Protein AF-A0A967L6Z3-F1 (afdb_monomer)

Structure (mmCIF, N/CA/C/O backbone):
data_AF-A0A967L6Z3-F1
#
_entry.id   AF-A0A967L6Z3-F1
#
loop_
_atom_site.group_PDB
_atom_site.id
_atom_site.type_symbol
_atom_site.label_atom_id
_atom_site.label_alt_id
_atom_site.label_comp_id
_atom_site.label_asym_id
_atom_site.label_entity_id
_atom_site.label_seq_id
_atom_site.pdbx_PDB_ins_code
_atom_site.Cartn_x
_atom_site.Cartn_y
_atom_site.Cartn_z
_atom_site.occupancy
_atom_site.B_iso_or_equiv
_atom_site.auth_seq_id
_atom_site.auth_comp_id
_atom_site.auth_asym_id
_atom_site.auth_atom_id
_atom_site.pdbx_PDB_model_num
ATOM 1 N N . MET A 1 1 ? 49.535 0.009 86.361 1.00 44.50 1 MET A N 1
ATOM 2 C CA . MET A 1 1 ? 49.850 0.412 84.975 1.00 44.50 1 MET A CA 1
ATOM 3 C C . MET A 1 1 ? 48.585 0.212 84.160 1.00 44.50 1 MET A C 1
ATOM 5 O O . MET A 1 1 ? 48.048 -0.885 84.146 1.00 44.50 1 MET A O 1
ATOM 9 N N . ASN A 1 2 ? 48.036 1.312 83.658 1.00 38.72 2 ASN A N 1
ATOM 10 C CA . ASN A 1 2 ? 46.743 1.415 82.990 1.00 38.72 2 ASN A CA 1
ATOM 11 C C . ASN A 1 2 ? 46.981 1.315 81.472 1.00 38.72 2 ASN A C 1
ATOM 13 O O . ASN A 1 2 ? 47.811 2.060 80.958 1.00 38.72 2 ASN A O 1
ATOM 17 N N . LEU A 1 3 ? 46.288 0.406 80.783 1.00 40.62 3 LEU A N 1
ATOM 18 C CA . LEU A 1 3 ? 46.236 0.313 79.317 1.00 40.62 3 LEU A CA 1
ATOM 19 C C . LEU A 1 3 ? 44.765 0.317 78.876 1.00 40.62 3 LEU A C 1
ATOM 21 O O . LEU A 1 3 ? 44.242 -0.642 78.316 1.00 40.62 3 LEU A O 1
ATOM 25 N N . ASN A 1 4 ? 44.082 1.427 79.151 1.00 45.53 4 ASN A N 1
ATOM 26 C CA . ASN A 1 4 ? 43.019 1.896 78.272 1.00 45.53 4 ASN A CA 1
ATOM 27 C C . ASN A 1 4 ? 43.641 2.242 76.915 1.00 45.53 4 ASN A C 1
ATOM 29 O O . ASN A 1 4 ? 44.537 3.080 76.885 1.00 45.53 4 ASN A O 1
ATOM 33 N N . ALA A 1 5 ? 43.139 1.648 75.831 1.00 53.19 5 ALA A N 1
ATOM 34 C CA . ALA A 1 5 ? 42.815 2.326 74.568 1.00 53.19 5 ALA A CA 1
ATOM 35 C C . ALA A 1 5 ? 42.825 1.326 73.406 1.00 53.19 5 ALA A C 1
ATOM 37 O O . ALA A 1 5 ? 43.834 1.150 72.733 1.00 53.19 5 ALA A O 1
ATOM 38 N N . MET A 1 6 ? 41.668 0.734 73.106 1.00 41.06 6 MET A N 1
ATOM 39 C CA . MET A 1 6 ? 41.329 0.464 71.711 1.00 41.06 6 MET A CA 1
ATOM 40 C C . MET A 1 6 ? 39.895 0.925 71.436 1.00 41.06 6 MET A C 1
ATOM 42 O O . MET A 1 6 ? 39.014 0.731 72.281 1.00 41.06 6 MET A O 1
ATOM 46 N N . PRO A 1 7 ? 39.659 1.599 70.299 1.00 44.25 7 PRO A N 1
ATOM 47 C CA . PRO A 1 7 ? 38.389 2.241 70.012 1.00 44.25 7 PRO A CA 1
ATOM 48 C C . PRO A 1 7 ? 37.303 1.196 69.746 1.00 44.25 7 PRO A C 1
ATOM 50 O O . PRO A 1 7 ? 37.467 0.276 68.946 1.00 44.25 7 PRO A O 1
ATOM 53 N N . ARG A 1 8 ? 36.160 1.357 70.418 1.00 53.19 8 ARG A N 1
ATOM 54 C CA . ARG A 1 8 ? 34.930 0.633 70.092 1.00 53.19 8 ARG A CA 1
ATOM 55 C C . ARG A 1 8 ? 34.404 1.184 68.769 1.00 53.19 8 ARG A C 1
ATOM 57 O O . ARG A 1 8 ? 33.919 2.311 68.727 1.00 53.19 8 ARG A O 1
ATOM 64 N N . PHE A 1 9 ? 34.498 0.395 67.703 1.00 43.84 9 PHE A N 1
ATOM 65 C CA . PHE A 1 9 ? 33.806 0.692 66.451 1.00 43.84 9 PHE A CA 1
ATOM 66 C C . PHE A 1 9 ? 32.289 0.771 66.705 1.00 43.84 9 PHE A C 1
ATOM 68 O O . PHE A 1 9 ? 31.740 -0.122 67.363 1.00 43.84 9 PHE A O 1
ATOM 75 N N . PRO A 1 10 ? 31.584 1.802 66.209 1.00 50.22 10 PRO A N 1
ATOM 76 C CA . PRO A 1 10 ? 30.133 1.816 66.268 1.00 50.22 10 PRO A CA 1
ATOM 77 C C . PRO A 1 10 ? 29.573 0.712 65.362 1.00 50.22 10 PRO A C 1
ATOM 79 O O . PRO A 1 10 ? 29.966 0.561 64.206 1.00 50.22 10 PRO A O 1
ATOM 82 N N . ARG A 1 11 ? 28.640 -0.074 65.908 1.00 46.94 11 ARG A N 1
ATOM 83 C CA . ARG A 1 11 ? 27.835 -1.033 65.146 1.00 46.94 11 ARG A CA 1
ATOM 84 C C . ARG A 1 11 ? 26.925 -0.257 64.196 1.00 46.94 11 ARG A C 1
ATOM 86 O O . ARG A 1 11 ? 26.053 0.473 64.659 1.00 46.94 11 ARG A O 1
ATOM 93 N N . ILE A 1 12 ? 27.095 -0.446 62.891 1.00 47.31 12 ILE A N 1
ATOM 94 C CA . ILE A 1 12 ? 26.096 -0.039 61.899 1.00 47.31 12 ILE A CA 1
ATOM 95 C C . ILE A 1 12 ? 24.966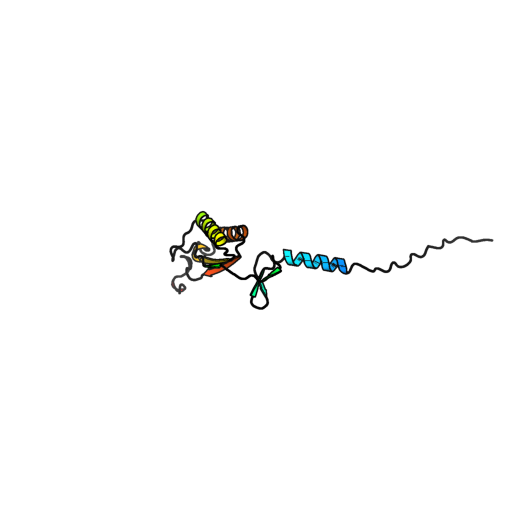 -1.081 61.961 1.00 47.31 12 ILE A C 1
ATOM 97 O O . ILE A 1 12 ? 25.246 -2.269 61.773 1.00 47.31 12 ILE A O 1
ATOM 101 N N . PRO A 1 13 ? 23.709 -0.711 62.262 1.00 42.12 13 PRO A N 1
ATOM 102 C CA . PRO A 1 13 ? 22.603 -1.648 62.145 1.00 42.12 13 PRO A CA 1
ATOM 103 C C . PRO A 1 13 ? 22.410 -2.000 60.667 1.00 42.12 13 PRO A C 1
ATOM 105 O O . PRO A 1 13 ? 22.416 -1.119 59.809 1.00 42.12 13 PRO A O 1
ATOM 108 N N . ALA A 1 14 ? 22.237 -3.290 60.375 1.00 48.38 14 ALA A N 1
ATOM 109 C CA . ALA A 1 14 ? 21.857 -3.761 59.053 1.00 48.38 14 ALA A CA 1
ATOM 110 C C . ALA A 1 14 ? 20.563 -3.051 58.630 1.00 48.38 14 ALA A C 1
ATOM 112 O O . ALA A 1 14 ? 19.487 -3.321 59.172 1.00 48.38 14 ALA A O 1
ATOM 113 N N . ALA A 1 15 ? 20.677 -2.112 57.691 1.00 44.19 15 ALA A N 1
ATOM 114 C CA . ALA A 1 15 ? 19.528 -1.540 57.022 1.00 44.19 15 ALA A CA 1
ATOM 115 C C . ALA A 1 15 ? 18.821 -2.692 56.304 1.00 44.19 15 ALA A C 1
ATOM 117 O O . ALA A 1 15 ? 19.358 -3.295 55.375 1.00 44.19 15 ALA A O 1
ATOM 118 N N . LYS A 1 16 ? 17.632 -3.043 56.797 1.00 45.66 16 LYS A N 1
ATOM 119 C CA . LYS A 1 16 ? 16.703 -3.942 56.122 1.00 45.66 16 LYS A CA 1
ATOM 120 C C . LYS A 1 16 ? 16.405 -3.323 54.759 1.00 45.66 16 LYS A C 1
ATOM 122 O O . LYS A 1 16 ? 15.654 -2.356 54.678 1.00 45.66 16 LYS A O 1
ATOM 127 N N . GLY A 1 17 ? 17.034 -3.855 53.715 1.00 42.81 17 GLY A N 1
ATOM 128 C CA . GLY A 1 17 ? 16.707 -3.538 52.335 1.00 42.81 17 GLY A CA 1
ATOM 129 C C . GLY A 1 17 ? 15.292 -4.017 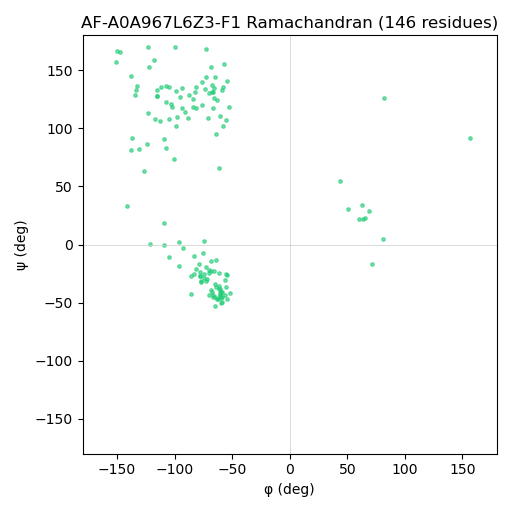52.052 1.00 42.81 17 GLY A C 1
ATOM 130 O O . GLY A 1 17 ? 15.071 -5.190 51.770 1.00 42.81 17 GLY A O 1
ATOM 131 N N . LEU A 1 18 ? 14.329 -3.112 52.177 1.00 52.97 18 LEU A N 1
ATOM 132 C CA . LEU A 1 18 ? 13.015 -3.260 51.583 1.00 52.97 18 LEU A CA 1
ATOM 133 C C . LEU A 1 18 ? 12.871 -2.146 50.547 1.00 52.97 18 LEU A C 1
ATOM 135 O O . LEU A 1 18 ? 13.044 -0.977 50.880 1.00 52.97 18 LEU A O 1
ATOM 139 N N . LEU A 1 19 ? 12.501 -2.565 49.334 1.00 51.28 19 LEU A N 1
ATOM 140 C CA . LEU A 1 19 ? 12.260 -1.798 48.104 1.00 51.28 19 LEU A CA 1
ATOM 141 C C . LEU A 1 19 ? 13.520 -1.440 47.288 1.00 51.28 19 LEU A C 1
ATOM 143 O O . LEU A 1 19 ? 14.465 -0.875 47.829 1.00 51.28 19 LEU A O 1
ATOM 147 N N . PRO A 1 20 ? 13.532 -1.786 45.978 1.00 47.16 20 PRO A N 1
ATOM 148 C CA . PRO A 1 20 ? 12.414 -1.496 45.081 1.00 47.16 20 PRO A CA 1
ATOM 149 C C . PRO A 1 20 ? 12.049 -2.659 44.137 1.00 47.16 20 PRO A C 1
ATOM 151 O O . PRO A 1 20 ? 12.521 -2.723 43.009 1.00 47.16 20 PRO A O 1
ATOM 154 N N . LEU A 1 21 ? 11.122 -3.540 44.533 1.00 49.84 21 LEU A N 1
ATOM 155 C CA . LEU A 1 21 ? 10.491 -4.445 43.553 1.00 49.84 21 LEU A CA 1
ATOM 156 C C . LEU A 1 21 ? 9.495 -3.696 42.639 1.00 49.84 21 LEU A C 1
ATOM 158 O O . LEU A 1 21 ? 9.176 -4.157 41.549 1.00 49.84 21 LEU A O 1
ATOM 162 N N . ALA A 1 22 ? 9.035 -2.511 43.060 1.00 50.03 22 ALA A N 1
ATOM 163 C CA . ALA A 1 22 ? 8.097 -1.685 42.301 1.00 50.03 22 ALA A CA 1
ATOM 164 C C . ALA A 1 22 ? 8.751 -0.907 41.139 1.00 50.03 22 ALA A C 1
ATOM 166 O O . ALA A 1 22 ? 8.068 -0.578 40.174 1.00 50.03 22 ALA A O 1
ATOM 167 N N . ALA A 1 23 ? 10.063 -0.638 41.189 1.00 49.22 23 ALA A N 1
ATOM 168 C CA . ALA A 1 23 ? 10.745 0.104 40.122 1.00 49.22 23 ALA A CA 1
ATOM 169 C C . ALA A 1 23 ? 11.021 -0.765 38.880 1.00 49.22 23 ALA A C 1
ATOM 171 O O . ALA A 1 23 ? 10.971 -0.266 37.759 1.00 49.22 23 ALA A O 1
ATOM 172 N N . CYS A 1 24 ? 11.245 -2.073 39.055 1.00 47.97 24 CYS A N 1
ATOM 173 C CA . CYS A 1 24 ? 11.484 -2.988 37.934 1.00 47.97 24 CYS A CA 1
ATOM 174 C C . CYS A 1 24 ? 10.213 -3.274 37.116 1.00 47.97 24 CYS A C 1
ATOM 176 O O . CYS A 1 24 ? 10.296 -3.435 35.902 1.00 47.97 24 CYS A O 1
ATOM 178 N N . ALA A 1 25 ? 9.033 -3.278 37.746 1.00 51.00 25 ALA A N 1
ATOM 179 C CA . ALA A 1 25 ? 7.767 -3.481 37.038 1.00 51.00 25 ALA A CA 1
ATOM 180 C C . ALA A 1 25 ? 7.360 -2.267 36.178 1.00 51.00 25 ALA A C 1
ATOM 182 O O . ALA A 1 25 ? 6.741 -2.438 35.132 1.00 51.00 25 ALA A O 1
ATOM 183 N N . ALA A 1 26 ? 7.743 -1.049 36.579 1.00 50.25 26 ALA A N 1
ATOM 184 C CA . ALA A 1 26 ? 7.431 0.168 35.829 1.00 50.25 26 ALA A CA 1
ATOM 185 C C . ALA A 1 26 ? 8.281 0.328 34.553 1.00 50.25 26 ALA A C 1
ATOM 187 O O . ALA A 1 26 ? 7.800 0.886 33.571 1.00 50.25 26 ALA A O 1
ATOM 188 N N . PHE A 1 27 ? 9.510 -0.203 34.528 1.00 47.97 27 PHE A N 1
ATOM 189 C CA . PHE A 1 27 ? 10.353 -0.187 33.325 1.00 47.97 27 PHE A CA 1
ATOM 190 C C . PHE A 1 27 ? 9.944 -1.240 32.286 1.00 47.97 27 PHE A C 1
ATOM 192 O O . PHE A 1 27 ? 10.017 -0.971 31.093 1.00 47.97 27 PHE A O 1
ATOM 199 N N . ALA A 1 28 ? 9.434 -2.400 32.713 1.00 48.84 28 ALA A N 1
ATOM 200 C CA . ALA A 1 28 ? 8.972 -3.441 31.790 1.00 48.84 28 ALA A CA 1
ATOM 201 C C . ALA A 1 28 ? 7.679 -3.064 31.034 1.00 48.84 28 ALA A C 1
ATOM 203 O O . ALA A 1 28 ? 7.409 -3.606 29.965 1.00 48.84 28 ALA A O 1
ATOM 204 N N . ALA A 1 29 ? 6.883 -2.130 31.566 1.00 48.41 29 ALA A N 1
ATOM 205 C CA . ALA A 1 29 ? 5.652 -1.665 30.923 1.00 48.41 29 ALA A CA 1
ATOM 206 C C . ALA A 1 29 ? 5.891 -0.604 29.830 1.00 48.41 29 ALA A C 1
ATOM 208 O O . ALA A 1 29 ? 5.039 -0.425 28.963 1.00 48.41 29 ALA A O 1
ATOM 209 N N . LEU A 1 30 ? 7.037 0.086 29.848 1.00 48.91 30 LEU A N 1
ATOM 210 C CA . LEU A 1 30 ? 7.377 1.112 28.853 1.00 48.91 30 LEU A CA 1
ATOM 211 C C . LEU A 1 30 ? 7.980 0.517 27.571 1.00 48.91 30 LEU A C 1
ATOM 213 O O . LEU A 1 30 ? 7.834 1.106 26.504 1.00 48.91 30 LEU A O 1
ATOM 217 N N . ASP A 1 31 ? 8.591 -0.668 27.653 1.00 45.22 31 ASP A N 1
ATOM 218 C CA . ASP A 1 31 ? 9.257 -1.309 26.509 1.00 45.22 31 ASP A CA 1
ATOM 219 C C . ASP A 1 31 ? 8.277 -1.974 25.528 1.00 45.22 31 ASP A C 1
ATOM 221 O O . ASP A 1 31 ? 8.536 -2.073 24.330 1.00 45.22 31 ASP A O 1
ATOM 225 N N . GLN A 1 32 ? 7.105 -2.399 26.006 1.00 47.69 32 GLN A N 1
ATOM 226 C CA . GLN A 1 32 ? 6.150 -3.124 25.164 1.00 47.69 32 GLN A CA 1
ATOM 227 C C . GLN A 1 32 ? 5.417 -2.204 24.171 1.00 47.69 32 GLN A C 1
ATOM 229 O O . GLN A 1 32 ? 5.023 -2.654 23.099 1.00 47.69 32 GLN A O 1
ATOM 234 N N . ALA A 1 33 ? 5.291 -0.911 24.490 1.00 46.75 33 ALA A N 1
ATOM 235 C CA . ALA A 1 33 ? 4.729 0.093 23.585 1.00 46.75 33 ALA A CA 1
ATOM 236 C C . ALA A 1 33 ? 5.728 0.541 22.501 1.00 46.75 33 ALA A C 1
ATOM 238 O O . ALA A 1 33 ? 5.315 0.934 21.414 1.00 46.75 33 ALA A O 1
ATOM 239 N N . ALA A 1 34 ? 7.034 0.464 22.782 1.00 45.78 34 ALA A N 1
ATOM 240 C CA . ALA A 1 34 ? 8.090 0.848 21.846 1.00 45.78 34 ALA A CA 1
ATOM 241 C C . ALA A 1 34 ? 8.485 -0.289 20.885 1.00 45.78 34 ALA A C 1
ATOM 243 O O . ALA A 1 34 ? 8.921 -0.024 19.767 1.00 45.78 34 ALA A O 1
ATOM 244 N N . ALA A 1 35 ? 8.306 -1.550 21.292 1.00 44.19 35 ALA A N 1
ATOM 245 C CA . ALA A 1 35 ? 8.677 -2.718 20.488 1.00 44.19 35 ALA A CA 1
ATOM 246 C C . ALA A 1 35 ? 7.628 -3.133 19.440 1.00 44.19 35 ALA A C 1
ATOM 248 O O . ALA A 1 35 ? 7.909 -3.967 18.579 1.00 44.19 35 ALA A O 1
ATOM 249 N N . ALA A 1 36 ? 6.425 -2.563 19.480 1.00 51.59 36 ALA A N 1
ATOM 250 C CA . ALA A 1 36 ? 5.351 -2.931 18.575 1.00 51.59 36 ALA A CA 1
ATOM 251 C C . ALA A 1 36 ? 5.239 -1.901 17.443 1.00 51.59 36 ALA A C 1
ATOM 253 O O . ALA A 1 36 ? 4.366 -1.036 17.453 1.00 51.59 36 ALA A O 1
ATOM 254 N N . GLY A 1 37 ? 6.200 -1.949 16.514 1.00 59.09 37 GLY A N 1
ATOM 255 C CA . GLY A 1 37 ? 6.438 -0.968 15.446 1.00 59.09 37 GLY A CA 1
ATOM 256 C C . GLY A 1 37 ? 5.293 -0.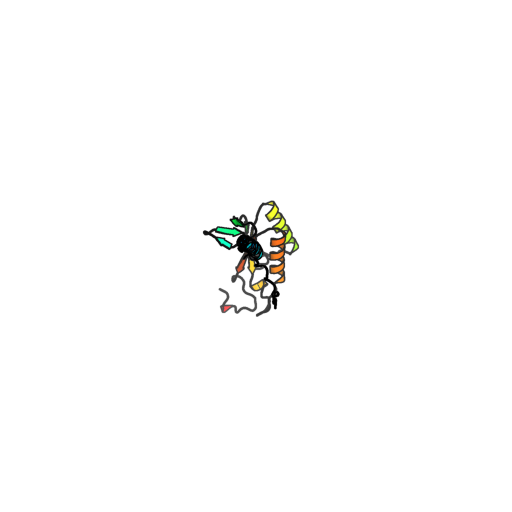792 14.441 1.00 59.09 37 GLY A C 1
ATOM 257 O O . GLY A 1 37 ? 5.426 -1.147 13.276 1.00 59.09 37 GLY A O 1
ATOM 258 N N . GLY A 1 38 ? 4.149 -0.271 14.884 1.00 76.19 38 GLY A N 1
ATOM 259 C C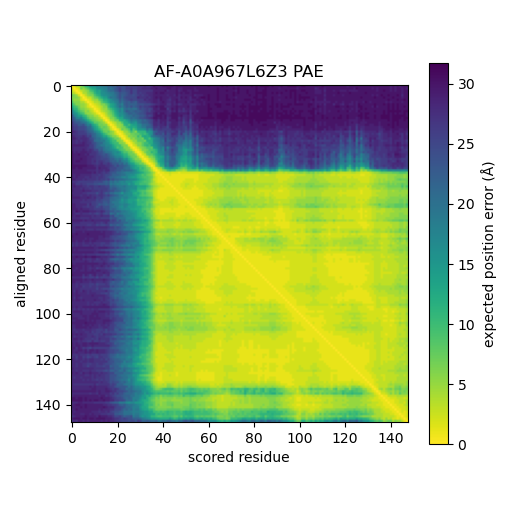A . GLY A 1 38 ? 3.005 0.125 14.059 1.00 76.19 38 GLY A CA 1
ATOM 260 C C . GLY A 1 38 ? 2.188 -1.019 13.442 1.00 76.19 38 GLY A C 1
ATOM 261 O O . GLY A 1 38 ? 1.040 -0.788 13.044 1.00 76.19 38 GLY A O 1
ATOM 262 N N . ALA A 1 39 ? 2.732 -2.236 13.387 1.00 90.94 39 ALA A N 1
ATOM 263 C CA . ALA A 1 39 ? 2.078 -3.409 12.819 1.00 90.94 39 ALA A CA 1
ATOM 264 C C . ALA A 1 39 ? 0.946 -3.945 13.711 1.00 90.94 39 ALA A C 1
ATOM 266 O O . ALA A 1 39 ? 1.029 -3.933 14.939 1.00 90.94 39 ALA A O 1
ATOM 267 N N . LEU A 1 40 ? -0.116 -4.437 13.070 1.00 93.88 40 LEU A N 1
ATOM 268 C CA . LEU A 1 40 ? -1.198 -5.139 13.754 1.00 93.88 40 LEU A CA 1
ATOM 269 C C . LEU A 1 40 ? -0.752 -6.557 14.118 1.00 93.88 40 LEU A C 1
ATOM 271 O O . LEU A 1 40 ? -0.139 -7.256 13.313 1.00 93.88 40 LEU A O 1
ATOM 275 N N . GLU A 1 41 ? -1.130 -6.997 15.308 1.00 94.62 41 GLU A N 1
ATOM 276 C CA . GLU A 1 41 ? -0.974 -8.375 15.767 1.00 94.62 41 GLU A CA 1
ATOM 277 C C . GLU A 1 41 ? -2.295 -9.141 15.621 1.00 94.62 41 GLU A C 1
ATOM 279 O O . GLU A 1 41 ? -3.352 -8.545 15.404 1.00 94.62 41 GLU A O 1
ATOM 284 N N . ILE A 1 42 ? -2.256 -10.463 15.800 1.00 95.38 42 ILE A N 1
ATOM 285 C CA . ILE A 1 42 ? -3.458 -11.279 16.003 1.00 95.38 42 ILE A CA 1
ATOM 286 C C . ILE A 1 42 ? -3.515 -11.719 17.467 1.00 95.38 42 ILE A C 1
ATOM 288 O O . ILE A 1 42 ? -2.598 -12.383 17.948 1.00 95.38 42 ILE A O 1
ATOM 292 N N . ARG A 1 43 ? -4.604 -11.382 18.166 1.00 95.12 43 ARG A N 1
ATOM 293 C CA . ARG A 1 43 ? -4.902 -11.834 19.535 1.00 95.12 43 ARG A CA 1
ATOM 294 C C . ARG A 1 43 ? -6.349 -12.298 19.611 1.00 95.12 43 ARG A C 1
ATOM 296 O O . ARG A 1 43 ? -7.231 -11.636 19.076 1.00 95.12 43 ARG A O 1
ATOM 303 N N . ASP A 1 44 ? -6.578 -13.464 20.209 1.00 95.81 44 ASP A N 1
ATOM 304 C CA . ASP A 1 44 ? -7.908 -14.082 20.340 1.00 95.81 44 ASP A CA 1
ATOM 305 C C . ASP A 1 44 ? -8.702 -14.171 19.018 1.00 95.81 44 ASP A C 1
ATOM 307 O O . ASP A 1 44 ? -9.929 -14.111 18.998 1.00 95.81 44 ASP A O 1
ATOM 311 N N . GLY A 1 45 ? -7.995 -14.309 17.891 1.00 95.56 45 GLY A N 1
ATOM 312 C CA . GLY A 1 45 ? -8.589 -14.374 16.551 1.00 95.56 45 GLY A CA 1
ATOM 313 C C . GLY A 1 45 ? -8.951 -13.022 15.923 1.00 95.56 45 GLY A C 1
ATOM 314 O O . GLY A 1 45 ? -9.501 -13.002 14.825 1.00 95.56 45 GLY A O 1
ATOM 315 N N . TYR A 1 46 ? -8.621 -11.903 16.569 1.00 96.75 46 TYR A N 1
ATOM 316 C CA . TYR A 1 46 ? -8.880 -10.549 16.077 1.00 96.75 46 TYR A CA 1
ATOM 317 C C . TYR A 1 46 ? -7.584 -9.773 15.862 1.00 96.75 46 TYR A C 1
ATOM 319 O O . TYR A 1 46 ? -6.554 -10.073 16.466 1.00 96.75 46 TYR A O 1
ATOM 327 N N . PHE A 1 47 ? -7.646 -8.731 15.031 1.00 97.00 47 PHE A N 1
ATOM 328 C CA . PHE A 1 47 ? -6.545 -7.782 14.932 1.00 97.00 47 PHE A CA 1
ATOM 329 C C . PHE A 1 47 ? -6.420 -6.986 16.228 1.00 97.00 47 PHE A C 1
ATOM 331 O O . PHE A 1 47 ? -7.397 -6.430 16.729 1.00 97.00 47 PHE A O 1
ATOM 338 N N . TRP A 1 48 ? -5.205 -6.899 16.742 1.00 96.06 48 TRP A N 1
ATOM 339 C CA . TRP A 1 48 ? -4.839 -6.108 17.903 1.00 96.06 48 TRP A CA 1
ATOM 340 C C . TRP A 1 48 ? -3.873 -5.013 17.468 1.00 96.06 48 TRP A C 1
ATOM 342 O O . TRP A 1 48 ? -2.876 -5.303 16.809 1.00 96.06 48 TRP A O 1
ATOM 352 N N . ASP A 1 49 ? -4.166 -3.761 17.818 1.00 94.06 49 ASP A N 1
ATOM 353 C CA . ASP A 1 49 ? -3.255 -2.646 17.590 1.00 94.06 49 ASP A CA 1
ATOM 354 C C . ASP A 1 49 ? -2.496 -2.329 18.886 1.00 94.06 49 ASP A C 1
ATOM 356 O O . ASP A 1 49 ? -3.042 -1.672 19.785 1.00 94.06 49 ASP A O 1
ATOM 360 N N . PRO A 1 50 ? -1.230 -2.760 18.990 1.00 91.31 50 PRO A N 1
ATOM 361 C CA . PRO A 1 50 ? -0.435 -2.562 20.191 1.00 91.31 50 PRO A CA 1
ATOM 362 C C . PRO A 1 50 ? -0.134 -1.083 20.465 1.00 91.31 50 PRO A C 1
ATOM 364 O O . PRO A 1 50 ? 0.052 -0.725 21.625 1.00 91.31 50 PRO A O 1
ATOM 367 N N . SER A 1 51 ? -0.186 -0.208 19.452 1.00 87.25 51 SER A N 1
ATOM 368 C CA . SER A 1 51 ? -0.007 1.238 19.647 1.00 87.25 51 SER A CA 1
ATOM 369 C C . SER A 1 51 ? -1.181 1.896 20.381 1.00 87.25 51 SER A C 1
ATOM 371 O O . SER A 1 51 ? -1.010 2.924 21.034 1.00 87.25 51 SER A O 1
ATOM 373 N N . THR A 1 52 ? -2.373 1.293 20.312 1.00 89.81 52 THR A N 1
ATOM 374 C CA . THR A 1 52 ? -3.573 1.776 21.019 1.00 89.81 52 THR A CA 1
ATOM 375 C C . THR A 1 52 ? -3.922 0.938 22.246 1.00 89.81 52 THR A C 1
ATOM 377 O O . THR A 1 52 ? -4.778 1.335 23.035 1.00 89.81 52 THR A O 1
ATOM 380 N N . GLY A 1 53 ? -3.277 -0.222 22.411 1.00 91.69 53 GLY A N 1
ATOM 381 C CA . GLY A 1 53 ? -3.603 -1.181 23.462 1.00 91.69 53 GLY A CA 1
ATOM 382 C C . GLY A 1 53 ? -5.023 -1.740 23.333 1.00 91.69 53 GLY A C 1
ATOM 383 O O . GLY A 1 53 ? -5.674 -1.975 24.352 1.00 91.69 53 GLY A O 1
ATOM 384 N N . GLY A 1 54 ? -5.522 -1.915 22.104 1.00 93.81 54 GLY A N 1
ATOM 385 C CA . GLY A 1 54 ? -6.902 -2.321 21.846 1.00 93.81 54 GLY A CA 1
ATOM 386 C C . GLY A 1 54 ? -7.088 -3.123 20.560 1.00 93.81 54 GLY A C 1
ATOM 387 O O . GLY A 1 54 ? -6.217 -3.179 19.693 1.00 93.81 54 GLY A O 1
ATOM 388 N N . TYR A 1 55 ? -8.261 -3.745 20.426 1.00 96.69 55 TYR A N 1
ATOM 389 C CA . TYR A 1 55 ? -8.648 -4.429 19.195 1.00 96.69 55 TYR A CA 1
ATOM 390 C C . TYR A 1 55 ? -8.859 -3.437 18.050 1.00 96.69 55 TYR A C 1
ATOM 392 O O . TYR A 1 55 ? -9.506 -2.400 18.206 1.00 96.69 55 TYR A O 1
ATOM 400 N N . PHE A 1 56 ? -8.360 -3.799 16.874 1.00 96.81 56 PHE A N 1
ATOM 401 C CA . PHE A 1 56 ? -8.531 -3.051 15.643 1.00 96.81 56 PHE A CA 1
ATOM 402 C C . PHE A 1 56 ? -9.603 -3.706 14.774 1.00 96.81 56 PHE A C 1
ATOM 404 O O . PHE A 1 56 ? -9.455 -4.835 14.317 1.00 96.81 56 PHE A O 1
ATOM 411 N N . LEU A 1 57 ? -10.686 -2.980 14.499 1.00 97.00 57 LEU A N 1
ATOM 412 C CA . LEU A 1 57 ? -11.691 -3.415 13.532 1.00 97.00 57 LEU A CA 1
ATOM 413 C C . LEU A 1 57 ? -11.424 -2.732 12.180 1.00 97.00 57 LEU A C 1
ATOM 415 O O . LEU A 1 57 ? -11.641 -1.515 12.077 1.00 97.00 57 LEU A O 1
ATOM 419 N N . PRO A 1 58 ? -10.968 -3.461 11.143 1.00 96.56 58 PRO A N 1
ATOM 420 C CA . PRO A 1 58 ? -10.742 -2.872 9.832 1.00 96.56 58 PRO A CA 1
ATOM 421 C C . PRO A 1 58 ? -12.064 -2.420 9.209 1.00 96.56 58 PRO A C 1
ATOM 423 O O . PRO A 1 58 ? -13.018 -3.179 9.060 1.00 96.56 58 PRO A O 1
ATOM 426 N N . ARG A 1 59 ? -12.095 -1.152 8.819 1.00 97.25 59 ARG A N 1
ATOM 427 C CA . ARG A 1 59 ? -13.114 -0.508 7.993 1.00 97.25 59 ARG A CA 1
ATOM 428 C C . ARG A 1 59 ? -12.355 0.081 6.822 1.00 97.25 59 ARG A C 1
ATOM 430 O O . ARG A 1 59 ? -11.846 1.199 6.914 1.00 97.25 59 ARG A O 1
ATOM 437 N N . GLY A 1 60 ? -12.154 -0.736 5.799 1.00 96.56 60 GLY A N 1
ATOM 438 C CA . GLY A 1 60 ? -11.154 -0.452 4.784 1.00 96.56 60 GLY A CA 1
ATOM 439 C C . GLY A 1 60 ? -11.687 -0.391 3.369 1.00 96.56 60 GLY A C 1
ATOM 440 O O . GLY A 1 60 ? -12.823 -0.766 3.086 1.00 96.56 60 GLY A O 1
ATOM 441 N N . VAL A 1 61 ? -10.815 0.081 2.485 1.00 97.56 61 VAL A N 1
ATOM 442 C CA . VAL A 1 61 ? -11.021 0.104 1.036 1.00 97.56 61 VAL A CA 1
ATOM 443 C C . VAL A 1 61 ? -10.041 -0.877 0.397 1.00 97.56 61 VAL A C 1
ATOM 445 O O . VAL A 1 61 ? -8.867 -0.914 0.765 1.00 97.56 61 VAL A O 1
ATOM 448 N N . ALA A 1 62 ? -10.512 -1.683 -0.553 1.00 96.00 62 ALA A N 1
ATOM 449 C CA . ALA A 1 62 ? -9.625 -2.417 -1.446 1.00 96.00 62 ALA A CA 1
ATOM 450 C C . ALA A 1 62 ? -9.188 -1.467 -2.562 1.00 96.00 62 ALA A C 1
ATOM 452 O O . ALA A 1 62 ? -10.032 -0.971 -3.307 1.00 96.00 62 ALA A O 1
ATOM 453 N N . TYR A 1 63 ? -7.891 -1.190 -2.647 1.00 95.62 63 TYR A N 1
ATOM 454 C CA . TYR A 1 63 ? -7.350 -0.187 -3.548 1.00 95.62 63 TYR A CA 1
ATOM 455 C C . TYR A 1 63 ? -6.312 -0.813 -4.471 1.00 95.62 63 TYR A C 1
ATOM 457 O O . TYR A 1 63 ? -5.262 -1.278 -4.030 1.00 95.62 63 TYR A O 1
ATOM 465 N N . GLN A 1 64 ? -6.648 -0.862 -5.757 1.00 92.12 64 GLN A N 1
ATOM 466 C CA . GLN A 1 64 ? -5.773 -1.390 -6.791 1.00 92.12 64 GLN A CA 1
ATOM 467 C C . GLN A 1 64 ? -4.991 -0.234 -7.401 1.00 92.12 64 GLN A C 1
ATOM 469 O O . GLN A 1 64 ? -5.568 0.708 -7.950 1.00 92.12 64 GLN A O 1
ATOM 474 N N . LEU A 1 65 ? -3.677 -0.299 -7.239 1.00 93.12 65 LEU A N 1
ATOM 475 C CA . LEU A 1 65 ? -2.748 0.770 -7.557 1.00 93.12 65 LEU A CA 1
ATOM 476 C C . LEU A 1 65 ? -1.515 0.183 -8.239 1.00 93.12 65 LEU A C 1
ATOM 478 O O . LEU A 1 65 ? -1.137 -0.944 -7.933 1.00 93.12 65 LEU A O 1
ATOM 482 N N . TRP A 1 66 ? -0.943 0.930 -9.186 1.00 93.75 66 TRP A N 1
ATOM 483 C CA . TRP A 1 66 ? 0.247 0.535 -9.962 1.00 93.75 66 TRP A CA 1
ATOM 484 C C . TRP A 1 66 ? 0.194 -0.918 -10.450 1.00 93.75 66 TRP A C 1
ATOM 486 O O . TRP A 1 66 ? 1.076 -1.729 -10.193 1.00 93.75 66 TRP A O 1
ATOM 496 N N . ASN A 1 67 ? -0.891 -1.237 -11.144 1.00 92.12 67 ASN A N 1
ATOM 497 C CA . ASN A 1 67 ? -1.151 -2.524 -11.761 1.00 92.12 67 ASN A CA 1
ATOM 498 C C . ASN A 1 67 ? -1.593 -2.268 -13.216 1.00 92.12 67 ASN A C 1
ATOM 500 O O . ASN A 1 67 ? -2.796 -2.198 -13.499 1.00 92.12 67 ASN A O 1
ATOM 504 N N . PRO A 1 68 ? -0.636 -2.053 -14.146 1.00 87.94 68 PRO A N 1
ATOM 505 C CA . PRO A 1 68 ? -0.946 -1.713 -15.535 1.00 87.94 68 PRO A CA 1
ATOM 506 C C . PRO A 1 68 ? -1.874 -2.709 -16.253 1.00 87.94 68 PRO A C 1
ATOM 508 O O . PRO A 1 68 ? -2.736 -2.242 -16.999 1.00 87.94 68 PRO A O 1
ATOM 511 N N . PRO A 1 69 ? -1.787 -4.037 -16.018 1.00 87.31 69 PRO A N 1
ATOM 512 C CA . PRO A 1 69 ? -2.715 -5.016 -16.594 1.00 87.31 69 PRO A CA 1
ATOM 513 C C . PRO A 1 69 ? -4.202 -4.759 -16.326 1.00 87.31 69 PRO A C 1
ATOM 515 O O . PRO A 1 69 ? -5.041 -5.163 -17.128 1.00 87.31 69 PRO A O 1
ATOM 518 N N . VAL A 1 70 ? -4.541 -4.066 -15.235 1.00 89.31 70 VAL A N 1
ATOM 519 C CA . VAL A 1 70 ? -5.923 -3.654 -14.933 1.00 89.31 70 VAL A CA 1
ATOM 520 C C . VAL A 1 70 ? -6.144 -2.147 -15.076 1.00 89.31 70 VAL A C 1
ATOM 522 O O . VAL A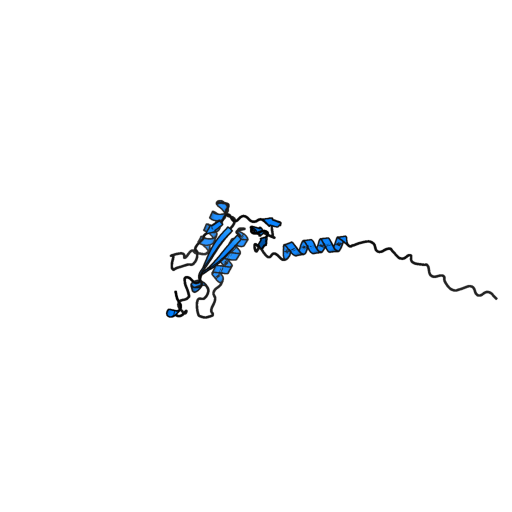 1 70 ? -7.104 -1.601 -14.534 1.00 89.31 70 VAL A O 1
ATOM 525 N N . PHE A 1 71 ? -5.245 -1.464 -15.784 1.00 92.06 71 PHE A N 1
ATOM 526 C CA . PHE A 1 71 ? -5.277 -0.019 -16.015 1.00 92.06 71 PHE A CA 1
ATOM 527 C C . PHE A 1 71 ? -5.142 0.838 -14.743 1.00 92.06 71 PHE A C 1
ATOM 529 O O . PHE A 1 71 ? -5.519 2.009 -14.745 1.00 92.06 71 PHE A O 1
ATOM 536 N N . ALA A 1 72 ? -4.571 0.291 -13.665 1.00 93.31 72 ALA A N 1
ATOM 537 C CA . ALA A 1 72 ? -4.251 1.055 -12.463 1.00 93.31 72 ALA A CA 1
ATOM 538 C C . ALA A 1 72 ? -2.847 1.665 -12.593 1.00 93.31 72 ALA A C 1
ATOM 540 O O . ALA A 1 72 ? -1.844 0.957 -12.556 1.00 93.31 72 ALA A O 1
ATOM 541 N N . ASN A 1 73 ? -2.760 2.981 -12.768 1.00 94.25 73 ASN A N 1
ATOM 542 C CA . ASN A 1 73 ? -1.503 3.699 -13.015 1.00 94.25 73 ASN A CA 1
ATOM 543 C C . ASN A 1 73 ? -1.443 5.053 -12.286 1.00 94.25 73 ASN A C 1
ATOM 545 O O . ASN A 1 73 ? -0.889 6.024 -12.799 1.00 94.25 73 ASN A O 1
ATOM 549 N N . GLN A 1 74 ? -2.057 5.123 -11.107 1.00 96.25 74 GLN A N 1
ATOM 550 C CA . GLN A 1 74 ? -2.217 6.352 -10.338 1.00 96.25 74 GLN A CA 1
ATOM 551 C C . GLN A 1 74 ? -0.869 7.038 -10.086 1.00 96.25 74 GLN A C 1
ATOM 553 O O . GLN A 1 74 ? 0.129 6.383 -9.791 1.00 96.25 74 GLN A O 1
ATOM 558 N N . SER A 1 75 ? -0.834 8.367 -10.164 1.00 97.38 75 SER A N 1
ATOM 559 C CA . SER A 1 75 ? 0.334 9.124 -9.713 1.00 97.38 75 SER A CA 1
ATOM 560 C C . SER A 1 75 ? 0.419 9.135 -8.183 1.00 97.38 75 SER A C 1
ATOM 562 O O . SER A 1 75 ? -0.533 8.779 -7.4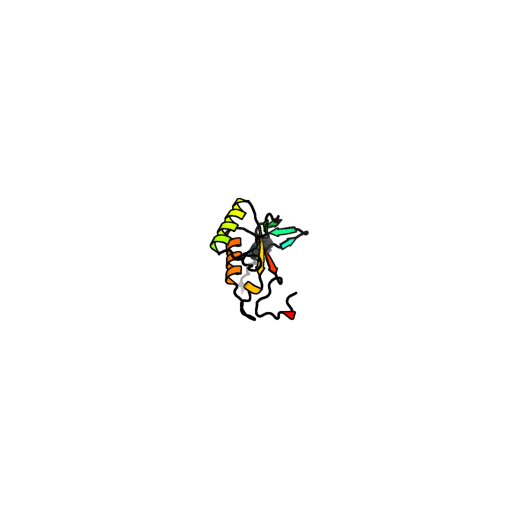82 1.00 97.38 75 SER A O 1
ATOM 564 N N . PHE A 1 76 ? 1.551 9.584 -7.648 1.00 98.19 76 PHE A N 1
ATOM 565 C CA . PHE A 1 76 ? 1.721 9.794 -6.209 1.00 98.19 76 PHE A CA 1
ATOM 566 C C . PHE A 1 76 ? 0.708 10.798 -5.648 1.00 98.19 76 PHE A C 1
ATOM 568 O O . PHE A 1 76 ? 0.086 10.541 -4.615 1.00 98.19 76 PHE A O 1
ATOM 575 N N . GLU A 1 77 ? 0.435 11.886 -6.371 1.00 98.50 77 GLU A N 1
ATOM 576 C CA . GLU A 1 77 ? -0.569 12.876 -5.971 1.00 98.50 77 GLU A CA 1
ATOM 577 C C . GLU A 1 77 ? -1.984 12.286 -5.949 1.00 98.50 77 GLU A C 1
ATOM 579 O O . GLU A 1 77 ? -2.784 12.629 -5.073 1.00 98.50 77 GLU A O 1
ATOM 584 N N . GLN A 1 78 ? -2.292 11.389 -6.892 1.00 98.25 78 GLN A N 1
ATOM 585 C CA . GLN A 1 78 ? -3.580 10.704 -6.943 1.00 98.25 78 GLN A CA 1
ATOM 586 C C . GLN A 1 78 ? -3.750 9.765 -5.741 1.00 98.25 78 GLN A C 1
ATOM 588 O O . GLN A 1 78 ? -4.777 9.827 -5.069 1.00 98.25 78 GLN A O 1
ATOM 593 N N . VAL A 1 79 ? -2.729 8.972 -5.396 1.00 98.31 79 VAL A N 1
ATOM 594 C CA . VAL A 1 79 ? -2.755 8.103 -4.204 1.00 98.31 79 VAL A CA 1
ATOM 595 C C . VAL A 1 79 ? -2.960 8.917 -2.923 1.00 98.31 79 VAL A C 1
ATOM 597 O O . VAL A 1 79 ? -3.817 8.575 -2.107 1.00 98.31 79 VAL A O 1
ATOM 600 N N . GLU A 1 80 ? -2.247 10.033 -2.759 1.00 98.50 80 GLU A N 1
ATOM 601 C CA . GLU A 1 80 ? -2.470 10.938 -1.627 1.00 98.50 80 GLU A CA 1
ATOM 602 C C . GLU A 1 80 ? -3.889 11.513 -1.597 1.00 98.50 80 GLU A C 1
ATOM 604 O O . GLU A 1 80 ? -4.506 11.626 -0.532 1.00 98.50 80 GLU A O 1
ATOM 609 N N . TYR A 1 81 ? -4.413 11.928 -2.753 1.00 98.56 81 TYR A N 1
ATOM 610 C CA . TYR A 1 81 ? -5.773 12.439 -2.856 1.00 98.56 81 TYR A CA 1
ATOM 611 C C . TYR A 1 81 ? -6.803 11.385 -2.443 1.00 98.56 81 TYR A C 1
ATOM 613 O O . TYR A 1 81 ? -7.716 11.709 -1.673 1.00 98.56 81 TYR A O 1
ATOM 621 N N . ASP A 1 82 ? -6.636 10.151 -2.910 1.00 98.31 82 ASP A N 1
ATOM 622 C CA . ASP A 1 82 ? -7.538 9.040 -2.627 1.00 98.31 82 ASP A CA 1
ATOM 623 C 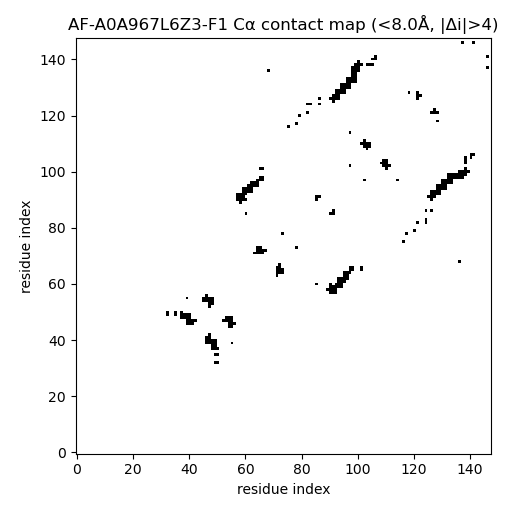C . ASP A 1 82 ? -7.495 8.661 -1.148 1.00 98.31 82 ASP A C 1
ATOM 625 O O . ASP A 1 82 ? -8.547 8.571 -0.514 1.00 98.31 82 ASP A O 1
ATOM 629 N N . PHE A 1 83 ? -6.309 8.588 -0.534 1.00 98.62 83 PHE A N 1
ATOM 630 C CA . PHE A 1 83 ? -6.192 8.340 0.907 1.00 98.62 83 PHE A CA 1
ATOM 631 C C . PHE A 1 83 ? -6.865 9.436 1.738 1.00 98.62 83 PHE A C 1
ATOM 633 O O . PHE A 1 83 ? -7.574 9.134 2.702 1.00 98.62 83 PHE A O 1
ATOM 640 N N . ARG A 1 84 ? -6.759 10.709 1.327 1.00 98.62 84 ARG A N 1
ATOM 641 C CA . ARG A 1 84 ? -7.533 11.791 1.959 1.00 98.62 84 ARG A CA 1
ATOM 642 C C . ARG A 1 84 ? -9.039 11.561 1.837 1.00 98.62 84 ARG A C 1
ATOM 644 O O . ARG A 1 84 ? -9.764 11.858 2.787 1.00 98.62 84 ARG A O 1
ATOM 651 N N . GLN A 1 85 ? -9.536 11.045 0.709 1.00 98.62 85 GLN A N 1
ATOM 652 C CA . GLN A 1 85 ? -10.958 10.701 0.596 1.00 98.62 85 GLN A CA 1
ATOM 653 C C . GLN A 1 85 ? -11.322 9.507 1.483 1.00 98.62 85 GLN A C 1
ATOM 655 O O . GLN A 1 85 ? -12.362 9.540 2.137 1.00 98.62 85 GLN A O 1
ATOM 660 N N . PHE A 1 86 ? -10.462 8.493 1.580 1.00 98.50 86 PHE A N 1
ATOM 661 C CA . PHE A 1 86 ? -10.685 7.327 2.439 1.00 98.50 86 PHE A CA 1
ATOM 662 C C . PHE A 1 86 ? -10.830 7.743 3.907 1.00 98.50 86 PHE A C 1
ATOM 664 O O . PHE A 1 86 ? -11.802 7.365 4.565 1.00 98.50 86 PHE A O 1
ATOM 671 N N . VAL A 1 87 ? -9.946 8.617 4.392 1.00 98.06 87 VAL A N 1
ATOM 672 C CA . VAL A 1 87 ? -10.033 9.181 5.748 1.00 98.06 87 VAL A CA 1
ATOM 673 C C . VAL A 1 87 ? -11.332 9.973 5.951 1.00 98.06 87 VAL A C 1
ATOM 675 O O . VAL A 1 87 ? -11.995 9.809 6.979 1.00 98.06 87 VAL A O 1
ATOM 678 N N . LYS A 1 88 ? -11.769 10.785 4.973 1.00 98.19 88 LYS A N 1
ATOM 679 C CA . LYS A 1 88 ? -13.064 11.501 5.045 1.00 98.19 88 LYS A CA 1
ATOM 680 C C . LYS A 1 88 ? -14.256 10.547 5.137 1.00 98.19 88 LYS A C 1
ATOM 682 O O . LYS A 1 88 ? -15.203 10.830 5.868 1.00 98.19 88 LYS A O 1
ATOM 687 N N . MET A 1 89 ? -14.184 9.406 4.453 1.00 98.06 89 MET A N 1
ATOM 688 C CA . MET A 1 89 ? -15.168 8.322 4.544 1.00 98.06 89 MET A CA 1
ATOM 689 C C . MET A 1 89 ? -15.057 7.505 5.840 1.00 98.06 89 MET A C 1
ATOM 691 O O . MET A 1 89 ? -15.807 6.551 6.026 1.00 98.06 89 MET A O 1
ATOM 695 N N . ARG A 1 90 ? -14.158 7.886 6.758 1.00 97.88 90 ARG A N 1
ATOM 696 C CA . ARG A 1 90 ? -13.881 7.197 8.028 1.00 97.88 90 ARG A CA 1
ATOM 697 C C . ARG A 1 90 ? -13.286 5.797 7.855 1.00 97.88 90 ARG A C 1
ATOM 699 O O . ARG A 1 90 ? -13.371 4.990 8.785 1.00 97.88 90 ARG A O 1
ATOM 706 N N . ALA A 1 91 ? -12.660 5.523 6.710 1.00 98.50 91 ALA A N 1
ATOM 707 C CA . ALA A 1 91 ? -11.832 4.337 6.567 1.00 98.50 91 ALA A CA 1
ATOM 708 C C . ALA A 1 91 ? -10.615 4.436 7.499 1.00 98.50 91 ALA A C 1
ATOM 710 O O . ALA A 1 91 ? -10.078 5.520 7.723 1.00 98.50 91 ALA A O 1
ATOM 711 N N . ASN A 1 92 ? -10.195 3.303 8.055 1.00 97.56 92 ASN A N 1
ATOM 712 C CA . ASN A 1 92 ? -9.015 3.196 8.924 1.00 97.56 92 ASN A CA 1
ATOM 713 C C . ASN A 1 92 ? -7.968 2.214 8.381 1.00 97.56 92 ASN A C 1
ATOM 715 O O . ASN A 1 92 ? -6.946 1.975 9.019 1.00 97.56 92 ASN A O 1
ATOM 719 N N . SER A 1 93 ? -8.242 1.603 7.230 1.00 98.19 93 SER A N 1
ATOM 720 C CA . SER A 1 93 ? -7.354 0.635 6.607 1.00 98.19 93 SER A CA 1
ATOM 721 C C . SER A 1 93 ? -7.494 0.623 5.093 1.00 98.19 93 SER A C 1
ATOM 723 O O . SER A 1 93 ? -8.522 1.017 4.541 1.00 98.19 93 SER A O 1
ATOM 725 N N . VAL A 1 94 ? -6.454 0.152 4.416 1.00 98.25 94 VAL A N 1
ATOM 726 C CA . VAL A 1 94 ? -6.447 -0.048 2.969 1.00 98.25 94 VAL A CA 1
ATOM 727 C C . VAL A 1 94 ? -5.840 -1.408 2.680 1.00 98.25 94 VAL A C 1
ATOM 729 O O . VAL A 1 94 ? -4.754 -1.723 3.161 1.00 98.25 94 VAL A O 1
ATOM 732 N N . ARG A 1 95 ? -6.532 -2.220 1.882 1.00 97.44 95 ARG A N 1
ATOM 733 C CA . ARG A 1 95 ? -5.934 -3.413 1.283 1.00 97.44 95 ARG A CA 1
ATOM 734 C C . ARG A 1 95 ? -5.357 -3.016 -0.065 1.00 97.44 95 ARG A C 1
ATOM 736 O 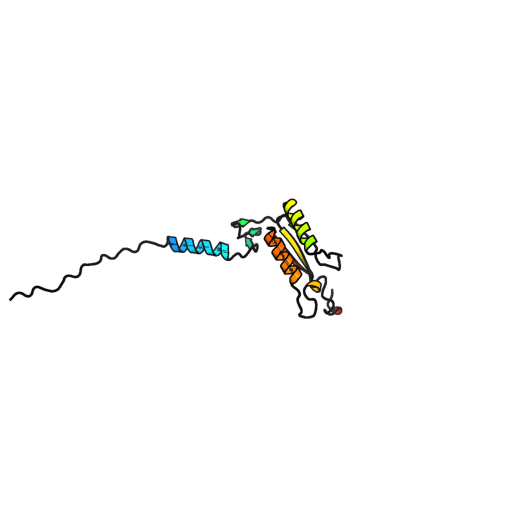O . ARG A 1 95 ? -6.131 -2.676 -0.959 1.00 97.44 95 ARG A O 1
ATOM 743 N N . ALA A 1 96 ? -4.040 -3.071 -0.201 1.00 95.38 96 ALA A N 1
ATOM 744 C CA . ALA A 1 96 ? -3.333 -2.676 -1.413 1.00 95.38 96 ALA A CA 1
ATOM 745 C C . ALA A 1 96 ? -2.498 -3.836 -1.958 1.00 95.38 96 ALA A C 1
ATOM 747 O O . ALA A 1 96 ? -2.081 -4.720 -1.210 1.00 95.38 96 ALA A O 1
ATOM 748 N N . GLU A 1 97 ? -2.279 -3.834 -3.268 1.00 91.25 97 GLU A N 1
ATOM 749 C CA . GLU A 1 97 ? -1.445 -4.814 -3.956 1.00 91.25 97 GLU A CA 1
ATOM 750 C C . GLU A 1 97 ? -0.136 -4.158 -4.400 1.00 91.25 97 GLU A C 1
ATOM 752 O O . GLU A 1 97 ? -0.148 -3.049 -4.930 1.00 91.25 97 GLU A O 1
ATOM 757 N N . LEU A 1 98 ? 0.978 -4.856 -4.196 1.00 92.56 98 LEU A N 1
ATOM 758 C CA . LEU A 1 98 ? 2.240 -4.585 -4.865 1.00 92.56 98 LEU A CA 1
ATOM 759 C C . LEU A 1 98 ? 2.419 -5.634 -5.961 1.00 92.56 98 LEU A C 1
ATOM 761 O O . LEU A 1 98 ? 2.425 -6.841 -5.699 1.00 92.56 98 LEU A O 1
ATOM 765 N N . VAL A 1 99 ? 2.532 -5.169 -7.198 1.00 92.50 99 VAL A N 1
ATOM 766 C CA . VAL A 1 99 ? 2.653 -6.040 -8.364 1.00 92.50 99 VAL A CA 1
ATOM 767 C C . VAL A 1 99 ? 4.111 -6.437 -8.550 1.00 92.50 99 VAL A C 1
ATOM 769 O O . VAL A 1 99 ? 4.968 -5.564 -8.665 1.00 92.50 99 VAL A O 1
ATOM 772 N N . TRP A 1 100 ? 4.399 -7.741 -8.616 1.00 92.50 100 TRP A N 1
ATOM 773 C CA . TRP A 1 100 ? 5.773 -8.232 -8.761 1.00 92.50 100 TRP A CA 1
ATOM 774 C C . TRP A 1 100 ? 6.489 -7.614 -9.972 1.00 92.50 100 TRP A C 1
ATOM 776 O O . TRP A 1 100 ? 7.582 -7.074 -9.817 1.00 92.50 100 TRP A O 1
ATOM 786 N N . GLY A 1 101 ? 5.833 -7.590 -11.137 1.00 91.69 101 GLY A N 1
ATOM 787 C CA . GLY A 1 101 ? 6.338 -6.955 -12.360 1.00 91.69 101 GLY A CA 1
ATOM 788 C C . GLY A 1 101 ? 6.718 -5.478 -12.235 1.00 91.69 101 GLY A C 1
ATOM 789 O O . GLY A 1 101 ? 7.564 -5.011 -12.990 1.00 91.69 101 GLY A O 1
ATOM 790 N N . GLU A 1 102 ? 6.124 -4.758 -11.283 1.00 92.12 102 GLU A N 1
ATOM 791 C CA . GLU A 1 102 ? 6.402 -3.339 -11.041 1.00 92.12 102 GLU A CA 1
ATOM 792 C C . GLU A 1 102 ? 7.426 -3.118 -9.920 1.00 92.12 102 GLU A C 1
ATOM 794 O O . GLU A 1 102 ? 7.998 -2.035 -9.839 1.00 92.12 102 GLU A O 1
ATOM 799 N N . LEU A 1 103 ? 7.648 -4.119 -9.060 1.00 93.25 103 LEU A N 1
ATOM 800 C CA . LEU A 1 103 ? 8.674 -4.088 -8.016 1.00 93.25 103 LEU A CA 1
ATOM 801 C C . LEU A 1 103 ? 10.033 -4.555 -8.541 1.00 93.25 103 LEU A C 1
ATOM 803 O O . LEU A 1 103 ? 11.044 -3.957 -8.199 1.00 93.25 103 LEU A O 1
ATOM 807 N N . GLU A 1 104 ? 10.078 -5.619 -9.345 1.00 94.62 104 GLU A N 1
ATOM 808 C CA . GLU A 1 104 ? 11.323 -6.203 -9.860 1.00 94.62 104 GLU A CA 1
ATOM 809 C C . GLU A 1 104 ? 11.486 -5.904 -11.357 1.00 94.62 104 GLU A C 1
ATOM 811 O O . GLU A 1 104 ? 11.142 -6.700 -12.237 1.00 94.62 104 GLU A O 1
ATOM 816 N N . VAL A 1 105 ? 12.001 -4.707 -11.645 1.00 93.25 105 VAL A N 1
ATOM 817 C CA . VAL A 1 105 ? 12.062 -4.116 -12.994 1.00 93.25 105 VAL A CA 1
ATOM 818 C C . VAL A 1 105 ? 13.032 -4.839 -13.941 1.00 93.25 105 VAL A C 1
ATOM 820 O O . VAL A 1 105 ? 12.882 -4.768 -15.161 1.00 93.25 105 VAL A O 1
ATOM 823 N N . ALA A 1 106 ? 14.009 -5.559 -13.391 1.00 94.75 106 ALA A N 1
ATOM 824 C CA . ALA A 1 106 ? 14.872 -6.517 -14.082 1.00 94.75 106 ALA A CA 1
ATOM 825 C C . ALA A 1 106 ? 15.242 -7.650 -13.108 1.00 94.75 106 ALA A C 1
ATOM 827 O O . ALA A 1 106 ? 15.041 -7.492 -11.909 1.00 94.75 106 ALA A O 1
ATOM 828 N N . ASP A 1 107 ? 15.773 -8.772 -13.600 1.00 95.31 107 ASP A N 1
ATOM 829 C CA . ASP A 1 107 ? 16.161 -9.914 -12.755 1.00 95.31 107 ASP A CA 1
ATOM 830 C C . ASP A 1 107 ? 17.091 -9.464 -11.610 1.00 95.31 107 ASP A C 1
ATOM 832 O O . ASP A 1 107 ? 18.174 -8.926 -11.858 1.00 95.31 107 ASP A O 1
ATOM 836 N N . ASN A 1 108 ? 16.646 -9.645 -10.363 1.00 95.31 108 ASN A N 1
ATOM 837 C CA . ASN A 1 108 ? 17.292 -9.189 -9.130 1.00 95.31 108 ASN A CA 1
ATOM 838 C C . ASN A 1 108 ? 17.500 -7.664 -9.001 1.00 95.31 108 ASN A C 1
ATOM 840 O O . ASN A 1 108 ? 18.338 -7.212 -8.215 1.00 95.31 108 ASN A O 1
ATOM 844 N N . VAL A 1 109 ? 16.737 -6.848 -9.732 1.00 97.19 109 VAL A N 1
ATOM 845 C CA . VAL A 1 109 ? 16.761 -5.380 -9.645 1.00 97.19 109 VAL A CA 1
ATOM 846 C C . VAL A 1 109 ? 15.404 -4.882 -9.170 1.00 97.19 109 VAL A C 1
ATOM 848 O O . VAL A 1 109 ? 14.428 -4.898 -9.919 1.00 97.19 109 VAL A O 1
ATOM 851 N N . TYR A 1 110 ? 15.363 -4.406 -7.926 1.00 95.94 110 TYR A N 1
ATOM 852 C CA . TYR A 1 110 ? 14.134 -3.980 -7.264 1.00 95.94 110 TYR A CA 1
ATOM 853 C C . TYR A 1 110 ? 14.027 -2.456 -7.179 1.00 95.94 110 TYR A C 1
ATOM 855 O O . TYR A 1 110 ? 14.981 -1.788 -6.776 1.00 95.94 110 TYR A O 1
ATOM 863 N N . ASP A 1 111 ? 12.849 -1.925 -7.493 1.00 95.81 111 ASP A N 1
ATOM 864 C CA . ASP A 1 111 ? 12.457 -0.537 -7.251 1.00 95.81 111 ASP A CA 1
ATOM 865 C C . ASP A 1 111 ? 11.345 -0.484 -6.191 1.00 95.81 111 ASP A C 1
ATOM 867 O O . ASP A 1 111 ? 10.186 -0.819 -6.440 1.00 95.81 111 ASP A O 1
ATOM 871 N N . TRP A 1 112 ? 11.712 -0.044 -4.987 1.00 95.50 112 TRP A N 1
ATOM 872 C CA . TRP A 1 112 ? 10.802 0.071 -3.845 1.00 95.50 112 TRP A CA 1
ATOM 873 C C . TRP A 1 112 ? 10.147 1.449 -3.710 1.00 95.50 112 TRP A C 1
ATOM 875 O O . TRP A 1 112 ? 9.259 1.608 -2.877 1.00 95.50 112 TRP A O 1
ATOM 885 N N . THR A 1 113 ? 10.489 2.422 -4.563 1.00 96.75 113 THR A N 1
ATOM 886 C CA . THR A 1 113 ? 10.071 3.833 -4.430 1.00 96.75 113 THR A CA 1
ATOM 887 C C . THR A 1 113 ? 8.560 3.990 -4.246 1.00 96.75 113 THR A C 1
ATOM 889 O O . THR A 1 113 ? 8.081 4.781 -3.436 1.00 96.75 113 THR A O 1
ATOM 892 N N . ARG A 1 114 ? 7.782 3.213 -5.002 1.00 95.69 114 ARG A N 1
ATOM 893 C CA . ARG A 1 114 ? 6.318 3.207 -4.929 1.00 95.69 114 ARG A CA 1
ATOM 894 C C . ARG A 1 114 ? 5.795 2.596 -3.628 1.00 95.69 114 ARG A C 1
ATOM 896 O O . ARG A 1 114 ? 4.866 3.135 -3.028 1.00 95.69 114 ARG A O 1
ATOM 903 N N . ALA A 1 115 ? 6.381 1.482 -3.195 1.00 95.44 115 ALA A N 1
ATOM 904 C CA . ALA A 1 115 ? 5.999 0.817 -1.955 1.00 95.44 115 ALA A CA 1
ATOM 905 C C . ALA A 1 115 ? 6.299 1.707 -0.742 1.00 95.44 115 ALA A C 1
ATOM 907 O O . ALA A 1 115 ? 5.418 1.897 0.095 1.00 95.44 115 ALA A O 1
ATOM 908 N N . ASP A 1 116 ? 7.485 2.317 -0.705 1.00 96.69 116 ASP A N 1
ATOM 909 C CA . ASP A 1 116 ? 7.893 3.244 0.352 1.00 96.69 116 ASP A CA 1
ATOM 910 C C . ASP A 1 116 ? 6.928 4.433 0.424 1.00 96.69 116 ASP A C 1
ATOM 912 O O . ASP A 1 116 ? 6.339 4.698 1.472 1.00 96.69 116 ASP A O 1
ATOM 916 N N . PHE A 1 117 ? 6.641 5.067 -0.721 1.00 97.56 117 PHE A N 1
ATOM 917 C CA . PHE A 1 117 ? 5.681 6.168 -0.796 1.00 97.56 117 PHE A CA 1
ATOM 918 C C . PHE A 1 117 ? 4.288 5.786 -0.267 1.00 97.56 117 PHE A C 1
ATOM 920 O O . PHE A 1 117 ? 3.653 6.564 0.453 1.00 97.56 117 PHE A O 1
ATOM 927 N N . LEU A 1 118 ? 3.794 4.593 -0.620 1.00 97.31 118 LEU A N 1
ATOM 928 C CA . LEU A 1 118 ? 2.497 4.090 -0.166 1.00 97.31 118 LEU A CA 1
ATOM 929 C C . LEU A 1 118 ? 2.463 3.914 1.357 1.00 97.31 118 LEU A C 1
ATOM 931 O O . LEU A 1 118 ? 1.496 4.335 1.998 1.00 97.31 118 LEU A O 1
ATOM 935 N N . ILE A 1 119 ? 3.503 3.292 1.917 1.00 95.62 119 ILE A N 1
ATOM 936 C CA . ILE A 1 119 ? 3.628 3.002 3.349 1.00 95.62 119 ILE A CA 1
ATOM 937 C C . ILE A 1 119 ? 3.716 4.305 4.143 1.00 95.62 119 ILE A C 1
ATOM 939 O O . ILE A 1 119 ? 2.888 4.532 5.027 1.00 95.62 119 ILE A O 1
ATOM 943 N N . GLU A 1 120 ? 4.638 5.195 3.776 1.00 96.62 120 GLU A N 1
ATOM 944 C CA . GLU A 1 120 ? 4.828 6.487 4.444 1.00 96.62 120 GLU A CA 1
ATOM 945 C C . GLU A 1 120 ? 3.557 7.343 4.388 1.00 96.62 120 GLU A C 1
ATOM 947 O O . GLU A 1 120 ? 3.150 7.973 5.370 1.00 96.62 120 GLU A O 1
ATOM 952 N N . THR A 1 121 ? 2.877 7.346 3.239 1.00 97.81 121 THR A N 1
ATOM 953 C CA . THR A 1 121 ? 1.634 8.101 3.074 1.00 97.81 121 THR A CA 1
ATOM 954 C C . THR A 1 121 ? 0.504 7.520 3.919 1.00 97.81 121 THR A C 1
ATOM 956 O O . THR A 1 121 ? -0.244 8.291 4.525 1.00 97.81 121 THR A O 1
ATOM 959 N N . ALA A 1 122 ? 0.378 6.191 3.999 1.00 97.12 122 ALA A N 1
ATOM 960 C CA . ALA A 1 122 ? -0.613 5.540 4.854 1.00 97.12 122 ALA A CA 1
ATOM 961 C C . ALA A 1 122 ? -0.374 5.856 6.332 1.00 97.12 122 ALA A C 1
ATOM 963 O O . ALA A 1 122 ? -1.308 6.255 7.030 1.00 97.12 122 ALA A O 1
ATOM 964 N N . GLU A 1 123 ? 0.875 5.736 6.787 1.00 94.62 123 GLU A N 1
ATOM 965 C CA . GLU A 1 123 ? 1.273 6.010 8.166 1.00 94.62 123 GLU A CA 1
ATOM 966 C C . GLU A 1 123 ? 0.963 7.459 8.555 1.00 94.62 123 GLU A C 1
ATOM 968 O O . GLU A 1 123 ? 0.244 7.703 9.526 1.00 94.62 123 GLU A O 1
ATOM 973 N N . ARG A 1 124 ? 1.392 8.425 7.732 1.00 95.88 124 ARG A N 1
ATOM 974 C CA . ARG A 1 124 ? 1.115 9.858 7.923 1.00 95.88 124 ARG A CA 1
ATOM 975 C C . ARG A 1 124 ? -0.380 10.173 8.013 1.00 95.88 124 ARG A C 1
ATOM 977 O O . ARG A 1 124 ? -0.766 11.134 8.677 1.00 95.88 124 ARG A O 1
ATOM 984 N N . MET A 1 125 ? -1.224 9.396 7.334 1.00 97.06 125 MET A N 1
ATOM 985 C CA . MET A 1 125 ? -2.679 9.573 7.326 1.00 97.06 125 MET A CA 1
ATOM 986 C C . MET A 1 125 ? -3.415 8.686 8.343 1.00 97.06 125 MET A C 1
ATOM 988 O O . MET A 1 125 ? -4.644 8.745 8.416 1.00 97.06 125 MET A O 1
ATOM 992 N N . GLY A 1 126 ? -2.696 7.892 9.143 1.00 94.62 126 GLY A N 1
ATOM 993 C CA . GLY A 1 126 ? -3.280 7.014 10.158 1.00 94.62 126 GLY A CA 1
ATOM 994 C C . GLY A 1 126 ? -4.071 5.832 9.585 1.00 94.62 126 GLY A C 1
ATOM 995 O O . GLY A 1 126 ? -5.026 5.371 10.211 1.00 94.62 126 GLY A O 1
ATOM 996 N N . LEU A 1 127 ? -3.711 5.354 8.391 1.00 97.12 127 LEU A N 1
ATOM 997 C CA . LEU A 1 127 ? -4.315 4.190 7.742 1.00 97.12 127 LEU A CA 1
ATOM 998 C C . LEU A 1 127 ? -3.441 2.948 7.962 1.00 97.12 127 LEU A C 1
ATOM 1000 O O . LEU A 1 127 ? -2.239 2.977 7.714 1.00 97.12 127 LEU A O 1
ATOM 1004 N N . LYS A 1 128 ? -4.044 1.824 8.366 1.00 97.00 128 LYS A N 1
ATOM 1005 C CA . LYS A 1 128 ? -3.349 0.525 8.399 1.00 97.00 128 LYS A CA 1
ATOM 1006 C C . LYS A 1 128 ? -3.358 -0.125 7.015 1.00 97.00 128 LYS A C 1
ATOM 1008 O O . LYS A 1 128 ? -4.416 -0.232 6.392 1.00 97.00 128 LYS A O 1
ATOM 1013 N N . LEU A 1 129 ? -2.207 -0.593 6.544 1.00 97.19 129 LEU A N 1
ATOM 1014 C CA . LEU A 1 129 ? -2.107 -1.297 5.266 1.00 97.19 129 LEU A CA 1
ATOM 1015 C C . LEU A 1 129 ? -2.212 -2.811 5.448 1.00 97.19 129 LEU A C 1
ATOM 1017 O O . LEU A 1 129 ? -1.544 -3.400 6.293 1.00 97.19 129 LEU A O 1
ATOM 1021 N N . PHE A 1 130 ? -3.012 -3.438 4.593 1.00 96.50 130 PHE A N 1
ATOM 1022 C CA . PHE A 1 130 ? -3.017 -4.877 4.357 1.00 96.50 130 PHE A CA 1
ATOM 1023 C C . PHE A 1 130 ? -2.428 -5.119 2.969 1.00 96.50 130 PHE A C 1
ATOM 1025 O O . PHE A 1 130 ? -3.142 -5.058 1.965 1.00 96.50 130 PHE A O 1
ATOM 1032 N N . LEU A 1 131 ? -1.110 -5.311 2.918 1.00 94.19 131 LEU A N 1
ATOM 1033 C CA . LEU A 1 131 ? -0.378 -5.477 1.667 1.00 94.19 131 LEU A CA 1
ATOM 1034 C C . LEU A 1 131 ? -0.484 -6.913 1.152 1.00 94.19 131 LEU A C 1
ATOM 1036 O O . LEU A 1 131 ? -0.315 -7.877 1.897 1.00 94.19 131 LEU A O 1
ATOM 1040 N N . LEU A 1 132 ? -0.739 -7.033 -0.144 1.00 92.00 132 LEU A N 1
ATOM 1041 C CA . LEU A 1 132 ? -0.669 -8.272 -0.904 1.00 92.00 132 LEU A CA 1
ATOM 1042 C C . LEU A 1 132 ? 0.451 -8.124 -1.929 1.00 92.00 132 LEU A C 1
ATOM 1044 O O . LEU A 1 132 ? 0.494 -7.120 -2.629 1.00 92.00 132 LEU A O 1
ATOM 1048 N N . ILE A 1 133 ? 1.331 -9.115 -2.045 1.00 86.69 133 ILE A N 1
ATOM 1049 C CA . ILE A 1 133 ? 2.287 -9.180 -3.156 1.00 86.69 133 ILE A CA 1
ATOM 1050 C C . ILE A 1 133 ? 1.779 -10.253 -4.110 1.00 86.69 133 ILE A C 1
ATOM 1052 O O . ILE A 1 133 ? 1.763 -11.440 -3.777 1.00 86.69 133 ILE A O 1
ATOM 1056 N N . GLY A 1 134 ? 1.266 -9.816 -5.256 1.00 75.81 134 GLY A N 1
ATOM 1057 C CA . GLY A 1 134 ? 0.603 -10.687 -6.217 1.00 75.81 134 GLY A CA 1
ATOM 1058 C C . GLY A 1 134 ? 1.587 -11.320 -7.199 1.00 75.81 134 GLY A C 1
ATOM 1059 O O . GLY A 1 134 ? 2.330 -10.616 -7.878 1.00 75.81 134 GLY A O 1
ATOM 1060 N N . TYR A 1 135 ? 1.525 -12.646 -7.354 1.00 79.50 135 TYR A N 1
ATOM 1061 C CA . TYR A 1 135 ? 2.220 -13.378 -8.429 1.00 79.50 135 TYR A CA 1
ATOM 1062 C C . TYR A 1 135 ? 1.533 -13.219 -9.803 1.00 79.50 135 TYR A C 1
ATOM 1064 O O . TYR A 1 135 ? 2.038 -13.677 -10.820 1.00 79.50 135 TYR A O 1
ATOM 1072 N N . GLN A 1 136 ? 0.356 -12.586 -9.844 1.00 75.12 136 GLN A N 1
ATOM 1073 C CA . GLN A 1 136 ? -0.551 -12.579 -11.001 1.00 75.12 136 GLN A CA 1
ATOM 1074 C C . GLN A 1 136 ? -0.015 -11.803 -12.212 1.00 75.12 136 GLN A C 1
ATOM 1076 O O . GLN A 1 136 ? -0.511 -11.999 -13.316 1.00 75.12 136 GLN A O 1
ATOM 1081 N N . TYR A 1 137 ? 1.024 -10.985 -12.033 1.00 87.06 137 TYR A N 1
ATOM 1082 C CA . TYR A 1 137 ? 1.672 -10.250 -13.117 1.00 87.06 137 TYR A CA 1
ATOM 1083 C C . TYR A 1 137 ? 3.194 -10.294 -12.929 1.00 87.06 137 TYR A C 1
ATOM 1085 O O . TYR A 1 137 ? 3.778 -9.368 -12.354 1.00 87.06 137 TYR A O 1
ATOM 1093 N N . PRO A 1 138 ? 3.837 -11.403 -13.338 1.00 91.00 138 PRO A N 1
ATOM 1094 C CA . PRO A 1 138 ? 5.276 -11.544 -13.211 1.00 91.00 138 PRO A CA 1
ATOM 1095 C C . PRO A 1 138 ? 6.003 -10.580 -14.167 1.00 91.00 138 PRO A C 1
ATOM 1097 O O . PRO A 1 138 ? 5.459 -10.230 -15.221 1.00 91.00 138 PRO A O 1
ATOM 1100 N N . PRO A 1 139 ? 7.235 -10.165 -13.836 1.00 91.12 139 PRO A N 1
ATOM 1101 C CA . PRO A 1 139 ? 8.042 -9.305 -14.691 1.00 91.12 139 PRO A CA 1
ATOM 1102 C C . PRO A 1 139 ? 8.279 -9.875 -16.094 1.00 91.12 139 PRO A C 1
ATOM 1104 O O . PRO A 1 139 ? 8.313 -11.087 -16.309 1.00 91.12 139 PRO A O 1
ATOM 1107 N N . ASN A 1 140 ? 8.549 -8.993 -17.060 1.00 89.50 140 ASN A N 1
ATOM 1108 C CA . ASN A 1 140 ? 8.776 -9.390 -18.455 1.00 89.50 140 ASN A CA 1
ATOM 1109 C C . ASN A 1 140 ? 9.987 -10.311 -18.658 1.00 89.50 140 ASN A C 1
ATOM 1111 O O . ASN A 1 140 ? 10.005 -11.058 -19.636 1.00 89.50 140 ASN A O 1
ATOM 1115 N N . TRP A 1 141 ? 10.971 -10.271 -17.759 1.00 90.69 141 TRP A N 1
ATOM 1116 C CA . TRP A 1 141 ? 12.148 -11.140 -17.799 1.00 90.69 141 TRP A CA 1
ATOM 1117 C C . TRP A 1 141 ? 11.866 -12.559 -17.272 1.00 90.69 141 TRP A C 1
ATOM 1119 O O . TRP A 1 141 ? 12.635 -13.471 -17.561 1.00 90.69 141 TRP A O 1
ATOM 1129 N N . PHE A 1 142 ? 10.767 -12.775 -16.538 1.00 92.56 142 PHE A N 1
ATOM 1130 C CA . PHE A 1 142 ? 10.440 -14.078 -15.959 1.00 92.56 142 PHE A CA 1
ATOM 1131 C C . PHE A 1 142 ? 9.965 -15.067 -17.044 1.00 92.56 142 PHE A C 1
ATOM 1133 O O . PHE A 1 142 ? 9.126 -14.675 -17.858 1.00 92.56 142 PHE A O 1
ATOM 1140 N N . PRO A 1 143 ? 10.428 -16.330 -17.099 1.00 91.38 143 PRO A N 1
ATOM 1141 C CA . PRO A 1 143 ? 10.130 -17.228 -18.221 1.00 91.38 143 PRO A CA 1
ATOM 1142 C C . PRO A 1 143 ? 8.628 -17.450 -18.450 1.00 91.38 143 PRO A C 1
ATOM 1144 O O . PRO A 1 143 ? 7.863 -17.644 -17.503 1.00 91.38 143 PRO A O 1
ATOM 1147 N N . ALA A 1 144 ? 8.194 -17.399 -19.713 1.00 88.19 144 ALA A N 1
ATOM 1148 C CA . ALA A 1 144 ? 6.780 -17.447 -20.090 1.00 88.19 144 ALA A CA 1
ATOM 1149 C C . ALA A 1 144 ? 6.121 -18.791 -19.738 1.00 88.19 144 ALA A C 1
ATOM 1151 O O . ALA A 1 144 ? 4.965 -18.823 -19.339 1.00 88.19 144 ALA A O 1
ATOM 1152 N N . GLU A 1 145 ? 6.877 -19.883 -19.820 1.00 90.38 145 GLU A N 1
ATOM 1153 C CA . GLU A 1 145 ? 6.479 -21.247 -19.467 1.00 90.38 145 GLU A CA 1
ATOM 1154 C C . GLU A 1 145 ? 6.146 -21.442 -17.979 1.00 90.38 145 G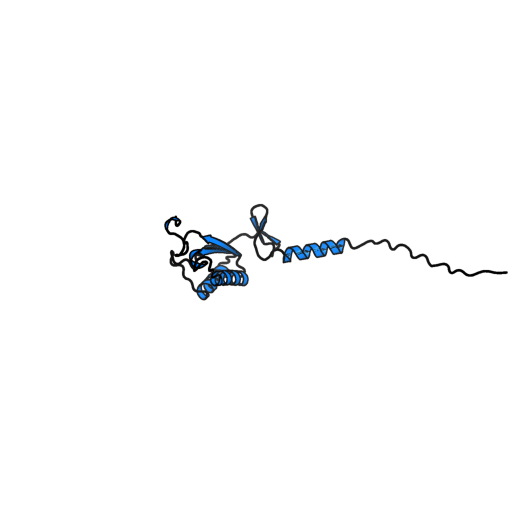LU A C 1
ATOM 1156 O O . GLU A 1 145 ? 5.585 -22.469 -17.597 1.00 90.38 145 GLU A O 1
ATOM 1161 N N . HIS A 1 146 ? 6.497 -20.471 -17.134 1.00 85.38 146 HIS A N 1
ATOM 1162 C CA . HIS A 1 146 ? 6.215 -20.473 -15.700 1.00 85.38 146 HIS A CA 1
ATOM 1163 C C . HIS A 1 146 ? 5.146 -19.446 -15.305 1.00 85.38 146 HIS A C 1
ATOM 1165 O O . HIS A 1 146 ? 4.796 -19.344 -14.130 1.00 85.38 146 HIS A O 1
ATOM 1171 N N . ARG A 1 147 ? 4.615 -18.685 -16.270 1.00 82.44 147 ARG A N 1
ATOM 1172 C CA . ARG A 1 147 ? 3.470 -17.792 -16.071 1.00 82.44 147 ARG A CA 1
ATOM 1173 C C . ARG A 1 147 ? 2.212 -18.657 -16.220 1.00 82.44 147 ARG A C 1
ATOM 1175 O O . ARG A 1 147 ? 2.054 -19.304 -17.251 1.00 82.44 147 ARG A O 1
ATOM 1182 N N . GLY A 1 148 ? 1.414 -18.759 -15.156 1.00 68.00 148 GLY A N 1
ATOM 1183 C CA . GLY A 1 148 ? 0.227 -19.627 -15.096 1.00 68.00 148 GLY A CA 1
ATOM 1184 C C . GLY A 1 148 ? -0.856 -19.304 -16.119 1.00 68.00 148 GLY A C 1
ATOM 1185 O O . GLY A 1 148 ? -0.836 -18.188 -16.683 1.00 68.00 148 GLY A O 1
#

Radius of gyration: 29.63 Å; Cα contacts (8 Å, |Δi|>4): 161; chains: 1; bounding box: 65×34×105 Å

Nearest PDB structures (foldseek):
  8faa-assembly1_P-4  TM=7.052E-01  e=8.600E-06  Xanthomonas campestris pv. campestris
  8z48-assembly1_D  TM=7.344E-01  e=1.558E-04  Bacteroides xylanisolvens XB1A
  6t5o-assembly1_AAA  TM=7.595E-01  e=4.771E-04  Bacteroides salyersiae
  6t75-assembly2_EEE  TM=7.937E-01  e=7.564E-04  Bacteroides salyersiae
  6t75-assembly2_DDD  TM=7.938E-01  e=8.628E-04  Bacteroides salyersiae

Foldseek 3Di:
DDDDDDDDDDDDPPDPDDDDPVVVVVVVVVVQLVPQPQDWDADPNFTDGSVVRGTDDFPEEEDEAPDVVVPHDDDLVRLLVVLVVCVVVVGQEYEYEDEQQQQPVDVVRGDCPVVVSNVVSCVVSNYHYNYDYDPQHHHPNPDPVPRD

Sequence (148 aa):
MNLNAMPRFPRIPAAKGLLPLAACAAFAALDQAAAAGGALEIRDGYFWDPSTGGYFLPRGVAYQLWNPPVFANQSFEQVEYDFRQFVKMRANSVRAELVWGELEVADNVYDWTRADFLIETAERMGLKLFLLIGYQYPPNWFPAEHRG

Secondary structure (DSSP, 8-state):
--------PPPPP-------HHHHHHHHHHHHHHSS-SPPEEETTEEEETTTTEE----EEEE--SBGGGTB---HHHHHHHHHHHHHTT--EEEEEEEHHHHEEETTEE--HHHHHHHHHHHHTTPEEEEEEETTS--TTS-GGG--

pLDDT: mean 82.18, std 20.66, range [38.72, 98.62]

Mean predicted aligned error: 12.05 Å

Solvent-accessible surface area (backbone atoms only — not comparable to full-atom values): 9260 Å² total; per-residue (Å²): 140,87,82,87,85,79,86,82,77,81,82,77,76,82,75,79,89,72,81,69,74,69,62,61,58,60,57,62,63,59,50,62,58,68,71,38,78,82,56,72,45,79,52,99,90,38,42,26,29,57,77,76,72,42,77,49,81,85,43,60,46,83,45,80,45,57,36,66,95,78,72,21,69,66,51,73,68,49,52,56,52,50,51,54,50,40,48,73,72,63,36,45,24,37,38,35,50,48,35,42,32,66,32,36,75,44,92,98,37,74,51,56,68,66,58,51,53,52,51,54,52,30,55,77,68,66,34,47,77,48,80,39,78,42,79,89,45,64,28,91,84,54,64,69,93,74,57,132